Protein AF-A0A7V2XG47-F1 (afdb_monomer)

Secondary structure (DSSP, 8-state):
-HHHHHTTS--SS-HHHHHHHHHHHHHHHHHHHHTS--------PPPPPPPPP------

Mean predicted aligned error: 5.11 Å

Foldseek 3Di:
DVVCVVVVHADQPHPLVVVQVVQVVVQVVVCVVVVHHDDGPRDDPHGDDDDDPPDDDDD

pLDDT: mean 92.78, std 7.44, range [61.38, 98.44]

Sequence (59 aa):
MACALRLGRAPRASGELCFHVLDIMLAFQEASKAGQHVVLASRCERPAALPLPEVRFDA

Radius of gyration: 17.71 Å; Cα contacts (8 Å, |Δi|>4): 34; chains: 1; bounding box: 56×16×41 Å

Solvent-accessible surface area (backbone atoms only — not comparable to full-atom values): 3905 Å² total; per-residue (Å²): 99,70,70,23,62,76,67,76,44,84,38,75,83,32,70,54,47,54,49,33,52,51,51,52,58,51,40,52,56,49,20,66,75,69,74,44,93,65,83,80,86,70,68,58,81,82,59,77,77,80,81,76,77,89,79,80,82,87,130

Structure (mmCIF, N/CA/C/O backbone):
data_AF-A0A7V2XG47-F1
#
_entry.id   AF-A0A7V2XG47-F1
#
loop_
_atom_site.group_PDB
_atom_site.id
_atom_site.type_symbol
_atom_site.label_atom_id
_atom_site.label_alt_id
_atom_site.label_comp_id
_atom_site.label_asym_id
_atom_site.label_entity_id
_atom_site.label_seq_id
_atom_site.pdbx_PDB_ins_code
_atom_site.Cartn_x
_atom_site.Cartn_y
_atom_site.Cartn_z
_atom_site.occupancy
_atom_site.B_iso_or_equ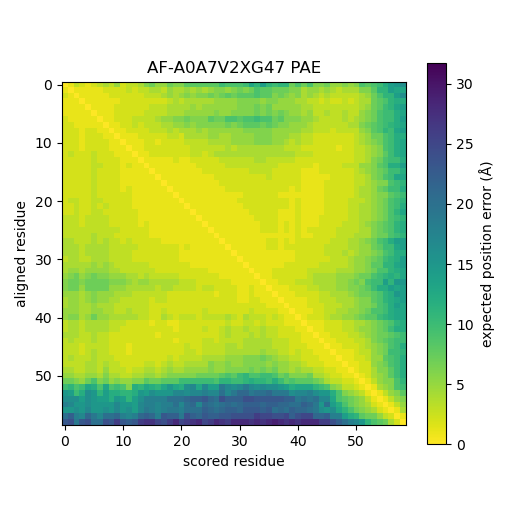iv
_atom_site.auth_seq_id
_atom_site.auth_comp_id
_atom_site.auth_asym_id
_atom_site.auth_atom_id
_atom_site.pdbx_PDB_model_num
ATOM 1 N N . MET A 1 1 ? 6.662 8.108 -12.814 1.00 84.69 1 MET A N 1
ATOM 2 C CA . MET A 1 1 ? 5.540 7.845 -13.740 1.00 84.69 1 MET A CA 1
ATOM 3 C C . MET A 1 1 ? 6.008 7.838 -15.195 1.00 84.69 1 MET A C 1
ATOM 5 O O . MET A 1 1 ? 6.101 6.760 -15.759 1.00 84.69 1 MET A O 1
ATOM 9 N N . ALA A 1 2 ? 6.423 8.979 -15.765 1.00 92.75 2 ALA A N 1
ATOM 10 C CA . ALA A 1 2 ? 6.835 9.093 -17.176 1.00 92.75 2 ALA A CA 1
ATOM 11 C C . ALA A 1 2 ? 7.892 8.064 -17.634 1.00 92.75 2 ALA A C 1
ATOM 13 O O . ALA A 1 2 ? 7.730 7.425 -18.666 1.00 92.75 2 ALA A O 1
ATOM 14 N N . CYS A 1 3 ? 8.940 7.837 -16.834 1.00 91.00 3 CYS A N 1
ATOM 15 C CA . CYS A 1 3 ? 9.945 6.801 -17.110 1.00 91.00 3 CYS A CA 1
ATOM 16 C C . CYS A 1 3 ? 9.336 5.385 -17.205 1.00 91.00 3 CYS A C 1
ATOM 18 O O . CYS A 1 3 ? 9.698 4.621 -18.090 1.00 91.00 3 CYS A O 1
ATOM 20 N N . ALA A 1 4 ? 8.375 5.046 -16.338 1.00 92.50 4 ALA A N 1
ATOM 21 C CA . ALA A 1 4 ? 7.725 3.735 -16.353 1.00 92.50 4 ALA A CA 1
ATOM 22 C C . ALA A 1 4 ? 6.873 3.536 -17.618 1.00 92.50 4 ALA A C 1
ATOM 24 O O . ALA A 1 4 ? 6.959 2.481 -18.235 1.00 92.50 4 ALA A O 1
ATOM 25 N N . LEU A 1 5 ? 6.151 4.583 -18.042 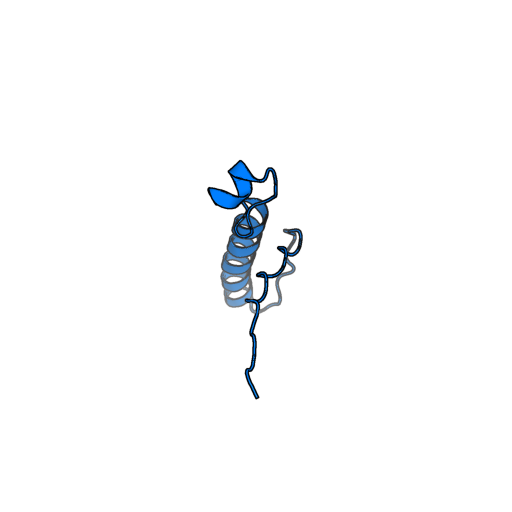1.00 92.44 5 LEU A N 1
ATOM 26 C CA . LEU A 1 5 ? 5.381 4.590 -19.291 1.00 92.44 5 LEU A CA 1
ATOM 27 C C . LEU A 1 5 ? 6.282 4.371 -20.510 1.00 92.44 5 LEU A C 1
ATOM 29 O O . LEU A 1 5 ? 6.001 3.507 -21.331 1.00 92.44 5 LEU A O 1
ATOM 33 N N . ARG A 1 6 ? 7.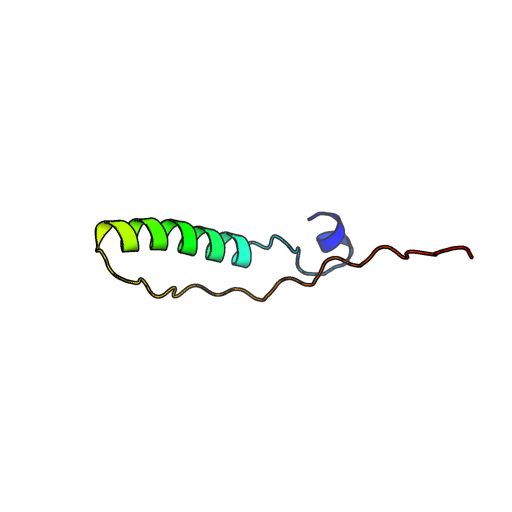402 5.103 -20.597 1.00 95.81 6 ARG A N 1
ATOM 34 C CA . ARG A 1 6 ? 8.368 4.944 -21.698 1.00 95.81 6 ARG A CA 1
ATOM 35 C C . ARG A 1 6 ? 8.988 3.547 -21.756 1.00 95.81 6 ARG A C 1
ATOM 37 O O . ARG A 1 6 ? 9.300 3.079 -22.840 1.00 95.81 6 ARG A O 1
ATOM 44 N N . LEU A 1 7 ? 9.192 2.914 -20.601 1.00 92.88 7 LEU A N 1
ATOM 45 C CA . LEU A 1 7 ? 9.800 1.586 -20.477 1.00 92.88 7 LEU A CA 1
ATOM 46 C C . LEU A 1 7 ? 8.774 0.439 -20.490 1.00 92.88 7 LEU A C 1
ATOM 48 O O . LEU A 1 7 ? 9.164 -0.705 -20.282 1.00 92.88 7 LEU A O 1
ATOM 52 N N . GLY A 1 8 ? 7.479 0.723 -20.671 1.00 93.00 8 GLY A N 1
ATOM 53 C CA . GLY A 1 8 ? 6.435 -0.306 -20.712 1.00 93.00 8 GLY A CA 1
ATOM 54 C C . GLY A 1 8 ? 6.284 -1.111 -19.416 1.00 93.00 8 GLY A C 1
ATOM 55 O O . GLY A 1 8 ? 5.839 -2.253 -19.455 1.00 93.00 8 GLY A O 1
ATOM 56 N N . ARG A 1 9 ? 6.659 -0.545 -18.262 1.00 91.31 9 ARG A N 1
ATOM 57 C CA . ARG A 1 9 ? 6.537 -1.210 -16.954 1.00 91.31 9 ARG A CA 1
ATOM 58 C C . ARG A 1 9 ? 5.523 -0.513 -16.060 1.00 91.31 9 ARG A C 1
ATOM 60 O O . ARG A 1 9 ? 5.300 0.693 -16.178 1.00 91.31 9 ARG A O 1
ATOM 67 N N . ALA A 1 10 ? 5.007 -1.238 -15.071 1.00 92.06 10 ALA A N 1
ATOM 68 C CA . ALA A 1 10 ? 4.159 -0.643 -14.049 1.00 92.06 10 ALA A CA 1
ATOM 69 C C . ALA A 1 10 ? 4.901 0.489 -13.294 1.00 92.06 10 ALA A C 1
ATOM 71 O O . ALA A 1 10 ? 6.07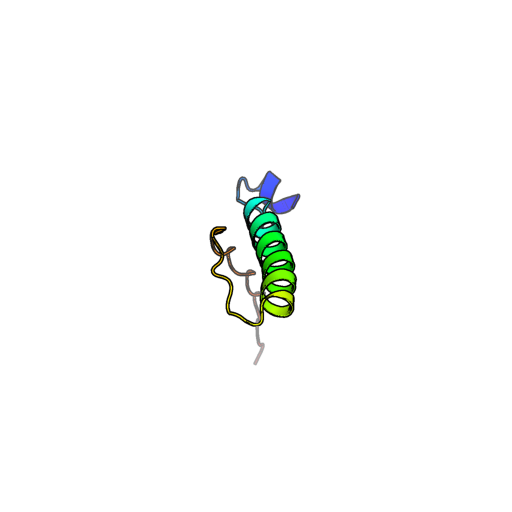9 0.346 -12.919 1.00 92.06 10 ALA A O 1
ATOM 72 N N . PRO A 1 11 ? 4.254 1.646 -13.067 1.00 93.75 11 PRO A N 1
ATOM 73 C CA . PRO A 1 11 ? 4.794 2.679 -12.196 1.00 93.75 11 PRO A CA 1
ATOM 74 C C . PRO A 1 11 ? 4.792 2.201 -10.740 1.00 93.75 11 PRO A C 1
ATOM 76 O O . PRO A 1 11 ? 3.875 1.517 -10.306 1.00 93.75 11 PRO A O 1
ATOM 79 N N . ARG A 1 12 ? 5.806 2.605 -9.960 1.00 94.00 12 ARG A N 1
ATOM 80 C CA . ARG A 1 12 ? 5.897 2.241 -8.530 1.00 94.00 12 ARG A CA 1
ATOM 81 C C . ARG A 1 12 ? 4.758 2.828 -7.689 1.00 94.00 12 ARG A C 1
ATOM 83 O O . ARG A 1 12 ? 4.392 2.235 -6.691 1.00 94.00 12 ARG A O 1
ATOM 90 N N . ALA A 1 13 ? 4.217 3.971 -8.107 1.00 93.81 13 ALA A N 1
ATOM 91 C CA . ALA A 1 13 ? 2.996 4.565 -7.569 1.00 93.81 13 ALA A CA 1
ATOM 92 C C . ALA A 1 13 ? 1.843 4.283 -8.545 1.00 93.81 13 ALA A C 1
ATOM 94 O O . ALA A 1 13 ? 1.433 5.163 -9.302 1.00 93.81 13 ALA A O 1
ATOM 95 N N . SER A 1 14 ? 1.439 3.016 -8.638 1.00 94.69 14 SER A N 1
ATOM 96 C CA . SER A 1 14 ? 0.318 2.584 -9.476 1.00 94.69 14 SER A CA 1
ATOM 97 C C . SER A 1 14 ? -1.024 2.969 -8.850 1.00 94.69 14 SER A C 1
ATOM 99 O O . SER A 1 14 ? -1.107 3.212 -7.648 1.00 94.69 14 SER A O 1
ATOM 101 N N . GLY A 1 15 ? -2.083 2.993 -9.667 1.00 94.56 15 GLY A N 1
ATOM 102 C CA . GLY A 1 15 ? -3.447 3.228 -9.184 1.00 94.56 15 GLY A CA 1
ATOM 103 C C . GLY A 1 15 ? -3.868 2.217 -8.114 1.00 94.56 15 GLY A C 1
ATOM 104 O O . GLY A 1 15 ? -4.328 2.627 -7.057 1.00 94.56 15 GLY A O 1
ATOM 105 N N . GLU A 1 16 ? -3.601 0.926 -8.340 1.00 96.19 16 GLU A N 1
ATOM 106 C CA . GLU A 1 16 ? -3.877 -0.159 -7.382 1.00 96.19 16 GLU A CA 1
ATOM 107 C C . GLU A 1 16 ? -3.190 0.054 -6.024 1.00 96.19 16 GLU A C 1
ATOM 109 O O . GLU A 1 16 ? -3.810 -0.120 -4.976 1.00 96.19 16 GLU A O 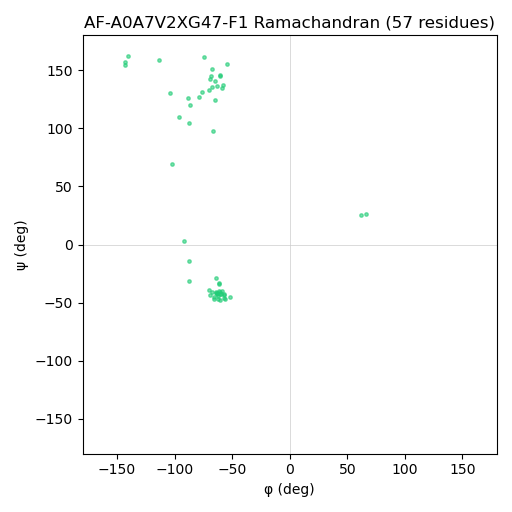1
ATOM 114 N N . LEU A 1 17 ? -1.918 0.481 -6.016 1.00 96.75 17 LEU A N 1
ATOM 115 C CA . LEU A 1 17 ? -1.216 0.792 -4.768 1.00 96.75 17 LEU A CA 1
ATOM 116 C C . LEU A 1 17 ? -1.853 1.995 -4.066 1.00 96.75 17 LEU A C 1
ATOM 118 O O . LEU A 1 17 ? -2.063 1.957 -2.857 1.00 96.75 17 LEU A O 1
ATOM 122 N N . CYS A 1 18 ? -2.159 3.060 -4.808 1.00 96.62 18 CYS A N 1
ATOM 123 C CA . CYS A 1 18 ? -2.798 4.246 -4.242 1.00 96.62 18 CYS A CA 1
ATOM 124 C C . CYS A 1 18 ? -4.179 3.919 -3.657 1.00 96.62 18 CYS A C 1
ATOM 126 O O . CYS A 1 18 ? -4.510 4.407 -2.579 1.00 96.62 18 CYS A O 1
ATOM 128 N N . PHE A 1 19 ? -4.956 3.070 -4.331 1.00 97.44 19 PHE A N 1
ATOM 129 C CA . PHE A 1 19 ? -6.233 2.575 -3.828 1.00 97.44 19 PHE A CA 1
ATOM 130 C C . PHE A 1 19 ? -6.057 1.772 -2.534 1.00 97.44 19 PHE A C 1
ATOM 132 O O . PHE A 1 19 ? -6.741 2.051 -1.553 1.00 97.44 19 PHE A O 1
ATOM 139 N N . HIS A 1 20 ? -5.095 0.846 -2.486 1.00 98.12 20 HIS A N 1
ATOM 140 C CA . HIS A 1 20 ? -4.806 0.075 -1.274 1.00 98.12 20 HIS A CA 1
ATOM 141 C C . HIS A 1 20 ? -4.386 0.972 -0.096 1.00 98.12 20 HIS A C 1
ATOM 143 O O . HIS A 1 20 ? -4.836 0.779 1.031 1.00 98.12 20 HIS A O 1
ATOM 149 N N . VAL A 1 21 ? -3.570 2.000 -0.351 1.00 97.69 21 VAL A N 1
ATOM 150 C CA . VAL A 1 21 ? -3.190 2.996 0.665 1.00 97.69 21 VAL A CA 1
ATOM 151 C C . VAL A 1 21 ? -4.402 3.787 1.160 1.00 97.69 21 VAL A C 1
ATOM 153 O O . VAL A 1 21 ? -4.517 4.022 2.361 1.00 97.69 21 VAL A O 1
ATOM 156 N N . LEU A 1 22 ? -5.313 4.182 0.268 1.00 97.69 22 LEU A N 1
ATOM 157 C CA . LEU A 1 22 ? -6.548 4.861 0.661 1.00 97.69 22 LEU A CA 1
ATOM 158 C 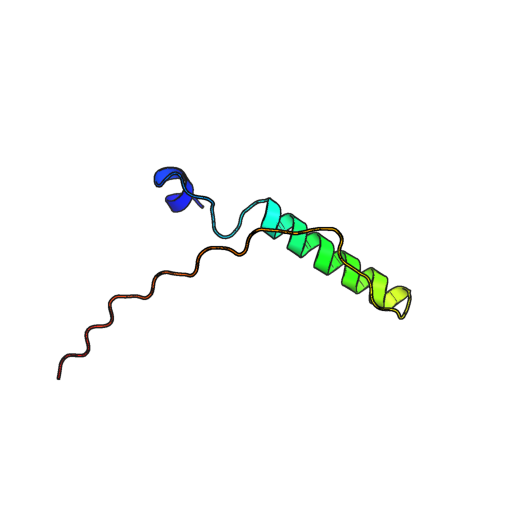C . LEU A 1 22 ? -7.426 3.965 1.546 1.00 97.69 22 LEU A C 1
ATOM 160 O O . LEU A 1 22 ? -7.913 4.430 2.573 1.00 97.69 22 LEU A O 1
ATOM 164 N N . ASP A 1 23 ? -7.585 2.689 1.193 1.00 98.19 23 ASP A N 1
ATOM 165 C CA . ASP A 1 23 ? -8.334 1.719 2.004 1.00 98.19 23 ASP A CA 1
ATOM 166 C C . ASP A 1 23 ? -7.719 1.571 3.406 1.00 98.19 23 ASP A C 1
ATOM 168 O O . ASP A 1 23 ? -8.427 1.641 4.406 1.00 98.19 23 ASP A O 1
ATOM 172 N N . ILE A 1 24 ? -6.384 1.507 3.509 1.00 98.25 24 ILE A N 1
ATOM 173 C CA . ILE A 1 24 ? -5.672 1.528 4.800 1.00 98.25 24 ILE A CA 1
ATOM 174 C C . ILE A 1 24 ? -6.028 2.777 5.619 1.00 98.25 24 ILE A C 1
ATOM 176 O O . ILE A 1 24 ? -6.319 2.673 6.812 1.00 98.25 24 ILE A O 1
ATOM 180 N N . MET A 1 25 ? -6.006 3.962 5.000 1.00 97.88 25 MET A N 1
ATOM 181 C CA . MET A 1 25 ? -6.323 5.219 5.689 1.00 97.88 25 MET A CA 1
ATOM 182 C C . MET A 1 25 ? -7.752 5.221 6.243 1.00 97.88 25 MET A C 1
ATOM 184 O O . MET A 1 25 ? -7.969 5.639 7.383 1.00 97.88 25 MET A O 1
ATOM 188 N N . LEU A 1 26 ? -8.717 4.732 5.463 1.00 97.69 26 LEU A N 1
ATOM 189 C CA . LEU A 1 26 ? -10.117 4.633 5.880 1.00 97.69 26 LEU A CA 1
ATOM 190 C C . LEU A 1 26 ? -10.307 3.577 6.978 1.00 97.69 26 LEU A C 1
ATOM 192 O O . LEU A 1 26 ? -10.952 3.855 7.991 1.00 97.69 26 LEU A O 1
ATOM 196 N N . ALA A 1 27 ? -9.676 2.411 6.834 1.00 98.25 27 ALA A N 1
ATOM 197 C CA . ALA A 1 27 ? -9.736 1.330 7.812 1.00 98.25 27 ALA A CA 1
ATOM 198 C C . ALA A 1 27 ? -9.165 1.739 9.175 1.00 98.25 27 ALA A C 1
ATOM 200 O O . ALA A 1 27 ? -9.684 1.314 10.203 1.00 98.25 27 ALA A O 1
ATOM 201 N N . PHE A 1 28 ? -8.143 2.603 9.222 1.00 98.31 28 PHE A N 1
ATOM 202 C CA . PHE A 1 28 ? -7.660 3.153 10.492 1.00 98.31 28 PHE A CA 1
ATOM 203 C C . PHE A 1 28 ? -8.714 4.002 11.201 1.00 98.31 28 PHE A C 1
ATOM 205 O O . PHE A 1 28 ? -8.891 3.879 12.416 1.00 98.31 28 PHE A O 1
ATOM 212 N N . GLN A 1 29 ? -9.431 4.850 10.461 1.00 97.94 29 GLN A N 1
ATOM 213 C CA . GLN A 1 29 ? -10.508 5.647 11.039 1.00 97.94 29 GLN A CA 1
ATOM 214 C C . GLN A 1 29 ? -11.645 4.752 11.550 1.00 97.94 29 GLN A C 1
ATOM 216 O O . GLN A 1 29 ? -12.190 5.004 12.626 1.00 97.94 29 GLN A O 1
ATOM 221 N N . GLU A 1 30 ? -11.998 3.707 10.802 1.00 98.06 30 GLU A N 1
ATOM 222 C CA . GLU A 1 30 ? -13.021 2.739 11.200 1.00 98.06 30 GLU A CA 1
ATOM 223 C C . GLU A 1 30 ? -12.605 1.934 12.436 1.00 98.06 30 GLU A C 1
ATOM 225 O O . GLU A 1 30 ? -13.357 1.877 13.408 1.00 98.06 30 GLU A O 1
ATOM 230 N N . ALA A 1 31 ? -11.377 1.412 12.456 1.00 98.44 31 ALA A N 1
ATOM 231 C CA . ALA A 1 31 ? -10.810 0.696 13.595 1.00 98.44 31 ALA A CA 1
ATOM 232 C C . ALA A 1 31 ? -10.816 1.553 14.867 1.00 98.44 31 ALA A C 1
ATOM 234 O O . ALA A 1 31 ? -11.200 1.081 15.936 1.00 98.44 31 ALA A O 1
ATOM 235 N N . SER A 1 32 ? -10.453 2.835 14.749 1.00 98.31 32 SER A N 1
ATOM 236 C CA . SER A 1 32 ? -10.473 3.777 15.870 1.00 98.31 32 SER A CA 1
ATOM 237 C C . SER A 1 32 ? -11.886 4.025 16.404 1.00 98.31 32 SER A C 1
ATOM 239 O O . SER A 1 32 ? -12.068 4.066 17.618 1.00 98.31 32 SER A O 1
ATOM 241 N N . LYS A 1 33 ? -12.887 4.163 15.524 1.00 98.12 33 LYS A N 1
ATOM 242 C CA . LYS A 1 33 ? -14.290 4.370 15.922 1.00 98.12 33 LYS A CA 1
ATOM 243 C C . LYS A 1 33 ? -14.912 3.126 16.552 1.00 98.12 33 LYS A C 1
ATOM 245 O O . LYS A 1 33 ? -15.690 3.250 17.491 1.00 98.12 33 LYS A O 1
ATOM 250 N N . ALA A 1 34 ? -14.594 1.951 16.019 1.00 97.69 34 ALA A N 1
ATOM 251 C CA . ALA A 1 34 ? -15.164 0.682 16.457 1.00 97.69 34 ALA A CA 1
ATOM 252 C C . ALA A 1 34 ? -14.390 0.035 17.619 1.00 97.69 34 ALA A C 1
ATOM 254 O O . ALA A 1 34 ? -14.894 -0.894 18.241 1.00 97.69 34 ALA A O 1
ATOM 255 N N . GLY A 1 35 ? -13.171 0.502 17.915 1.00 97.94 35 GLY A N 1
ATOM 256 C CA . GLY A 1 35 ? -12.319 -0.068 18.960 1.00 97.94 35 GLY A CA 1
ATOM 257 C C . GLY A 1 35 ? -11.843 -1.492 18.654 1.00 97.94 35 GLY A C 1
ATOM 258 O O . GLY A 1 35 ? -11.571 -2.256 19.576 1.00 97.94 35 GLY A O 1
ATOM 259 N N . GLN A 1 36 ? -11.759 -1.866 17.375 1.00 97.62 36 GLN A N 1
ATOM 260 C CA . GLN A 1 36 ? -11.415 -3.221 16.939 1.00 97.62 36 GLN A CA 1
ATOM 261 C C . GLN A 1 36 ? -10.490 -3.211 15.722 1.00 97.62 36 GLN A C 1
ATOM 263 O O . GLN A 1 36 ? -10.399 -2.224 14.994 1.00 97.62 36 GLN A O 1
ATOM 268 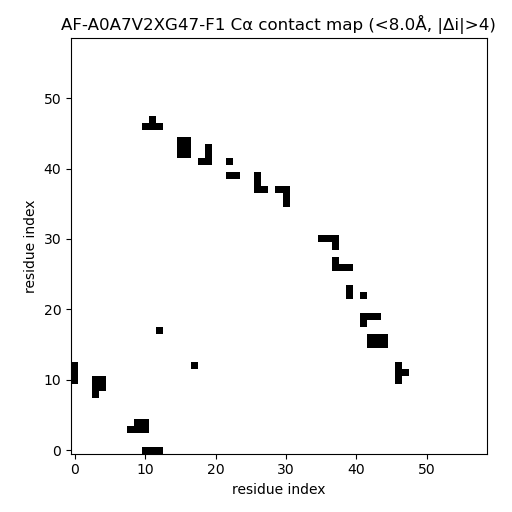N N . HIS A 1 37 ? -9.828 -4.339 15.471 1.00 97.44 37 HIS A N 1
ATOM 269 C CA . HIS A 1 37 ? -9.048 -4.522 14.251 1.00 97.44 37 HIS A CA 1
ATOM 270 C C . HIS A 1 37 ? -9.965 -4.652 13.027 1.00 97.44 37 HIS A C 1
ATOM 272 O O . HIS A 1 37 ? -10.914 -5.434 13.039 1.00 97.44 37 HIS A O 1
ATOM 278 N N . VAL A 1 38 ? -9.644 -3.916 11.960 1.00 97.38 38 VAL A N 1
ATOM 279 C CA . VAL A 1 38 ? -10.325 -4.000 10.660 1.00 97.38 38 VAL A CA 1
ATOM 280 C C . VAL A 1 38 ? -9.437 -4.763 9.681 1.00 97.38 38 VAL A C 1
ATOM 282 O O . VAL A 1 38 ? -8.246 -4.475 9.552 1.00 97.38 38 VAL A O 1
ATOM 285 N N . VAL A 1 39 ? -10.012 -5.758 9.004 1.00 96.75 39 VAL A N 1
ATOM 286 C CA . VAL A 1 39 ? -9.323 -6.537 7.969 1.00 96.75 39 VAL A CA 1
ATOM 287 C C . VAL A 1 39 ? -9.500 -5.839 6.627 1.00 96.75 39 VAL A C 1
ATOM 289 O O . VAL A 1 39 ? -10.623 -5.591 6.199 1.00 96.75 39 VAL A O 1
ATOM 292 N N . LEU A 1 40 ? -8.392 -5.564 5.945 1.00 97.19 40 LEU A N 1
ATOM 293 C CA . LEU A 1 40 ? -8.414 -4.958 4.617 1.00 97.19 40 LEU A CA 1
ATOM 294 C C . LEU A 1 40 ? -8.803 -5.985 3.556 1.00 97.19 40 LEU A C 1
ATOM 296 O O . LEU A 1 40 ? -8.226 -7.075 3.489 1.00 97.19 40 LEU A O 1
ATOM 300 N N . ALA A 1 41 ? -9.748 -5.608 2.700 1.00 93.44 41 ALA A N 1
ATOM 301 C CA . ALA A 1 41 ? -10.115 -6.395 1.529 1.00 93.44 41 ALA A CA 1
ATOM 302 C C . ALA A 1 41 ? -9.241 -6.050 0.314 1.00 93.44 41 ALA A C 1
ATOM 304 O O . ALA A 1 41 ? -8.975 -6.922 -0.518 1.00 93.44 41 ALA A O 1
ATOM 305 N N . SER A 1 42 ? -8.779 -4.798 0.209 1.00 97.56 42 SER A N 1
ATOM 306 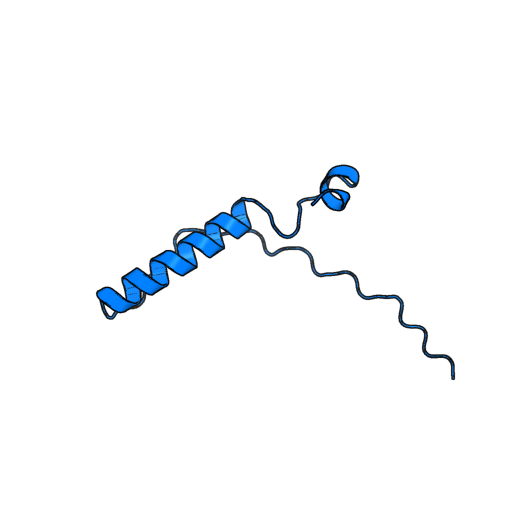C CA . SER A 1 42 ? -7.916 -4.376 -0.892 1.00 97.56 42 SER A CA 1
ATOM 307 C C . SER A 1 42 ? -6.536 -5.033 -0.828 1.00 97.56 42 SER A C 1
ATOM 309 O O . SER A 1 42 ? -6.009 -5.378 0.234 1.00 97.56 42 SER A O 1
ATOM 311 N N . ARG A 1 43 ? -5.932 -5.209 -2.004 1.00 96.62 43 ARG A N 1
ATOM 312 C 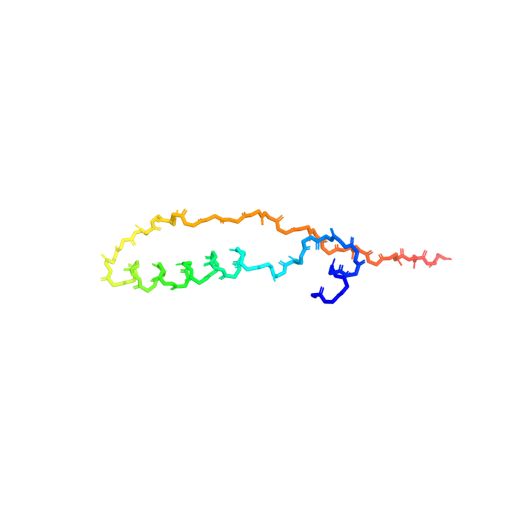CA . ARG A 1 43 ? -4.582 -5.744 -2.187 1.00 96.62 43 ARG A CA 1
ATOM 313 C C . ARG A 1 43 ? -3.914 -5.017 -3.341 1.00 96.62 43 ARG A C 1
ATOM 315 O O . ARG A 1 43 ? -4.586 -4.508 -4.229 1.00 96.62 43 ARG A O 1
ATOM 322 N N . CYS A 1 44 ? -2.591 -5.026 -3.353 1.00 96.38 44 CYS A N 1
ATOM 323 C CA . CYS A 1 44 ? -1.803 -4.566 -4.486 1.00 96.38 44 CYS A CA 1
ATOM 324 C C . CYS A 1 44 ? -0.561 -5.443 -4.643 1.00 96.38 44 CYS A C 1
ATOM 326 O O . CYS A 1 44 ? -0.056 -6.007 -3.666 1.00 96.38 44 CYS A O 1
ATOM 328 N N . GLU A 1 45 ? -0.021 -5.522 -5.855 1.00 95.81 45 GLU A N 1
ATOM 329 C CA . GLU A 1 45 ? 1.309 -6.092 -6.047 1.00 95.81 45 GLU A CA 1
ATOM 330 C C . GLU A 1 45 ? 2.364 -5.220 -5.363 1.00 95.81 45 GLU A C 1
ATOM 332 O O . GLU A 1 45 ? 2.307 -3.987 -5.399 1.00 95.81 45 GLU A O 1
ATOM 337 N N . ARG A 1 46 ? 3.359 -5.860 -4.742 1.00 94.69 46 ARG A N 1
ATOM 338 C CA . ARG A 1 46 ? 4.485 -5.139 -4.148 1.00 94.69 46 ARG A CA 1
ATOM 339 C C . ARG A 1 46 ? 5.273 -4.436 -5.266 1.00 94.69 46 ARG A C 1
ATOM 341 O O . ARG A 1 46 ? 5.763 -5.119 -6.165 1.00 94.69 46 ARG A O 1
ATOM 348 N N . PRO A 1 47 ? 5.471 -3.106 -5.200 1.00 93.94 47 PRO A N 1
ATOM 349 C CA . PRO A 1 47 ? 6.245 -2.398 -6.210 1.00 93.94 47 PRO A CA 1
ATOM 350 C C . PRO A 1 47 ? 7.688 -2.898 -6.288 1.00 93.94 47 PRO A C 1
ATOM 352 O O . PRO A 1 47 ? 8.312 -3.195 -5.268 1.00 93.94 47 PRO A O 1
ATOM 355 N N . ALA A 1 48 ? 8.248 -2.912 -7.498 1.00 91.56 48 ALA A N 1
ATOM 356 C CA . ALA A 1 48 ? 9.662 -3.210 -7.695 1.00 91.56 48 ALA A CA 1
ATOM 357 C C . ALA A 1 48 ? 10.548 -2.227 -6.912 1.00 91.56 48 ALA A C 1
ATOM 359 O O . ALA A 1 48 ? 10.322 -1.008 -6.947 1.00 91.56 48 ALA A O 1
ATOM 360 N N . ALA A 1 49 ? 11.595 -2.753 -6.274 1.00 91.00 49 ALA A N 1
ATOM 361 C CA . ALA A 1 49 ? 12.563 -1.965 -5.520 1.00 91.00 49 ALA A CA 1
ATOM 362 C C . ALA A 1 49 ? 13.180 -0.837 -6.367 1.00 91.00 49 ALA A C 1
ATOM 364 O O . ALA A 1 49 ? 13.200 -0.878 -7.606 1.00 91.00 49 ALA A O 1
ATOM 365 N N . LEU A 1 50 ? 13.660 0.209 -5.695 1.00 89.31 50 LEU A N 1
ATOM 366 C CA . LEU A 1 50 ? 14.474 1.227 -6.351 1.00 89.31 50 LEU A CA 1
ATOM 367 C C . LEU A 1 50 ? 15.816 0.602 -6.763 1.00 89.31 50 LEU A C 1
ATOM 369 O O . LEU A 1 50 ? 16.386 -0.141 -5.965 1.00 89.31 50 LEU A O 1
ATOM 373 N N . PRO A 1 51 ? 16.314 0.866 -7.986 1.00 86.38 51 PRO A N 1
ATOM 374 C CA . PRO A 1 51 ? 17.636 0.403 -8.378 1.00 86.38 51 PRO A CA 1
ATOM 375 C C . PRO A 1 51 ? 18.658 1.084 -7.474 1.00 86.38 51 PRO A C 1
ATOM 377 O O . PRO A 1 51 ? 18.543 2.286 -7.216 1.00 86.38 51 PRO A O 1
ATOM 380 N N . LEU A 1 52 ? 19.632 0.321 -6.990 1.00 88.38 52 LEU A N 1
ATOM 381 C CA . LEU A 1 52 ? 20.749 0.905 -6.265 1.00 88.38 52 LEU A CA 1
ATOM 382 C C . LEU A 1 52 ? 21.612 1.708 -7.250 1.00 88.38 52 LEU A C 1
ATOM 384 O O . LEU A 1 52 ? 21.767 1.281 -8.398 1.00 88.38 52 LEU A O 1
ATOM 388 N N . PRO A 1 53 ? 22.159 2.862 -6.838 1.00 83.50 53 PRO A N 1
ATOM 389 C CA . PRO A 1 53 ? 23.210 3.500 -7.615 1.00 83.50 53 PRO A CA 1
ATOM 390 C C . PRO A 1 53 ? 24.413 2.551 -7.711 1.00 83.50 53 PRO A C 1
ATOM 392 O O . PRO A 1 53 ? 24.703 1.820 -6.762 1.00 83.50 53 PRO A O 1
ATOM 395 N N . GLU A 1 54 ? 25.122 2.567 -8.840 1.00 80.00 54 GLU A N 1
ATOM 396 C CA . GLU A 1 54 ? 26.442 1.939 -8.923 1.00 80.00 54 GLU A CA 1
ATOM 397 C C . GLU A 1 54 ? 27.393 2.726 -8.018 1.00 80.00 54 GLU A C 1
ATOM 399 O O . GLU A 1 54 ? 27.881 3.796 -8.377 1.00 80.00 54 GLU A O 1
ATOM 404 N N . VAL A 1 55 ? 27.609 2.228 -6.802 1.00 77.75 55 VAL A N 1
ATOM 405 C CA . VAL A 1 55 ? 28.578 2.819 -5.882 1.00 77.75 55 VAL A CA 1
ATOM 406 C C . VAL A 1 55 ? 29.934 2.189 -6.174 1.00 77.75 55 VAL A C 1
ATOM 408 O O . VAL A 1 55 ? 30.176 1.033 -5.829 1.00 77.75 55 VAL A O 1
ATOM 411 N N . ARG A 1 56 ? 30.816 2.943 -6.836 1.00 73.94 56 ARG A N 1
ATOM 412 C CA . ARG A 1 56 ? 32.242 2.614 -6.918 1.00 73.94 56 ARG A CA 1
ATOM 413 C C . ARG A 1 56 ? 32.931 3.206 -5.697 1.00 73.94 56 ARG A C 1
ATOM 415 O O . ARG A 1 56 ? 32.877 4.413 -5.483 1.00 73.94 56 ARG A O 1
ATOM 422 N N . PHE A 1 57 ? 33.540 2.345 -4.895 1.00 77.56 57 PHE A N 1
ATOM 423 C CA . PHE A 1 57 ? 34.468 2.767 -3.859 1.00 77.56 57 PHE A CA 1
ATOM 424 C C . PHE A 1 57 ? 35.867 2.639 -4.450 1.00 77.56 57 PHE A C 1
ATOM 426 O O . PHE A 1 57 ? 36.313 1.523 -4.719 1.00 77.56 57 PHE A O 1
ATOM 433 N N . ASP A 1 58 ? 36.513 3.771 -4.709 1.00 73.38 58 ASP A N 1
ATOM 434 C CA . ASP A 1 58 ? 37.916 3.790 -5.109 1.00 73.38 58 ASP A CA 1
ATOM 435 C C . ASP A 1 58 ? 38.769 3.605 -3.842 1.00 73.38 58 ASP A C 1
ATOM 437 O O . ASP A 1 58 ? 38.540 4.283 -2.835 1.00 73.38 58 ASP A O 1
ATOM 441 N N . ALA A 1 59 ? 39.676 2.625 -3.880 1.00 61.38 59 ALA A N 1
ATOM 442 C CA . ALA A 1 59 ? 40.599 2.269 -2.800 1.00 61.38 59 ALA A CA 1
ATOM 443 C C . ALA A 1 59 ? 41.946 2.984 -2.952 1.00 61.38 59 ALA A C 1
ATOM 445 O O . ALA A 1 59 ? 42.393 3.143 -4.112 1.00 61.38 59 ALA A O 1
#